Protein AF-A0A958CYT3-F1 (afdb_monomer_lite)

Sequence (75 aa):
MYPENWDVVQLFVRLQTQWKISPMGQRVGLEYPSIQPVAQLLGMTLTPELFADLQLMEICTINECVKNGNRRSQL

Foldseek 3Di:
DPPVLVLLVVLLVVQPVQFDADPVRAGDFGDPVVSCVSCVVVVHDDDPVSVVSNVVVRVVVNVVSVVVVVVVVVD

Structure (mmCIF, N/CA/C/O backbone):
data_AF-A0A958CYT3-F1
#
_entry.id   AF-A0A958CYT3-F1
#
loop_
_atom_site.group_PDB
_atom_site.id
_atom_site.type_symbol
_atom_site.label_atom_id
_atom_site.label_alt_id
_atom_site.label_comp_id
_atom_site.label_asym_id
_atom_site.label_entity_id
_atom_site.label_seq_id
_atom_site.pdbx_PDB_ins_code
_atom_site.Cartn_x
_atom_site.Cartn_y
_atom_site.Cartn_z
_atom_site.occupancy
_atom_site.B_iso_or_equiv
_atom_site.auth_seq_id
_atom_site.auth_comp_id
_atom_site.auth_asym_id
_atom_site.auth_atom_id
_atom_site.pdbx_PDB_model_num
ATOM 1 N N . MET A 1 1 ? -0.387 -15.368 15.367 1.00 47.97 1 MET A N 1
ATOM 2 C CA . MET A 1 1 ? -0.672 -14.299 14.389 1.00 47.97 1 MET A CA 1
ATOM 3 C C . MET A 1 1 ? -1.767 -13.461 15.018 1.00 47.97 1 MET A C 1
ATOM 5 O O . MET A 1 1 ? -2.805 -14.032 15.329 1.00 47.97 1 MET A O 1
ATOM 9 N N . TYR A 1 2 ? -1.494 -12.204 15.365 1.00 53.59 2 TYR A N 1
ATOM 10 C CA . TYR A 1 2 ? -2.513 -11.341 15.966 1.00 53.59 2 TYR A CA 1
ATOM 11 C C . TYR A 1 2 ? -3.625 -11.074 14.927 1.00 53.59 2 TYR A C 1
ATOM 13 O O . TYR A 1 2 ? -3.289 -10.897 13.754 1.00 53.59 2 TYR A O 1
ATOM 21 N N . PRO A 1 3 ? -4.921 -11.092 15.302 1.00 61.16 3 PRO A N 1
ATOM 22 C CA . PRO A 1 3 ? -6.038 -10.916 14.361 1.00 61.16 3 PRO A CA 1
ATOM 23 C C . PRO A 1 3 ? -5.979 -9.606 13.563 1.00 61.16 3 PRO A C 1
ATOM 25 O O . PRO A 1 3 ? -6.362 -9.568 12.402 1.00 61.16 3 PRO A O 1
ATOM 28 N N . GLU A 1 4 ? -5.436 -8.558 14.172 1.00 59.19 4 GLU A N 1
ATOM 29 C CA . GLU A 1 4 ? -5.254 -7.211 13.619 1.00 59.19 4 GLU A CA 1
ATOM 30 C C . GLU A 1 4 ? -4.268 -7.153 12.435 1.00 59.19 4 GLU A C 1
ATOM 32 O O . GLU A 1 4 ? -4.479 -6.400 11.489 1.00 59.19 4 GLU A O 1
ATOM 37 N N . ASN A 1 5 ? -3.271 -8.045 12.375 1.00 68.44 5 ASN A N 1
ATOM 38 C CA . ASN A 1 5 ? -2.394 -8.159 11.201 1.00 68.44 5 ASN A CA 1
ATOM 39 C C . ASN A 1 5 ? -3.085 -8.824 9.997 1.00 68.44 5 ASN A C 1
ATOM 41 O O . ASN A 1 5 ? -2.497 -8.897 8.917 1.00 68.44 5 ASN A O 1
ATOM 45 N N . TRP A 1 6 ? -4.292 -9.372 10.154 1.00 87.31 6 TRP A N 1
ATOM 46 C CA . TRP A 1 6 ? -4.963 -10.072 9.061 1.00 87.31 6 TRP A CA 1
ATOM 47 C C . TRP A 1 6 ? -5.579 -9.111 8.041 1.00 87.31 6 TRP A C 1
ATOM 49 O O . TRP A 1 6 ? -5.611 -9.428 6.851 1.00 87.31 6 TRP A O 1
ATOM 59 N N . ASP A 1 7 ? -5.997 -7.921 8.469 1.00 92.06 7 ASP A N 1
ATOM 60 C CA . ASP A 1 7 ? -6.628 -6.936 7.586 1.00 92.06 7 ASP A CA 1
ATOM 61 C C . ASP A 1 7 ? -5.645 -6.405 6.544 1.00 92.06 7 ASP A C 1
ATOM 63 O O . ASP A 1 7 ? -5.949 -6.398 5.347 1.00 92.06 7 ASP A O 1
ATOM 67 N N . VAL A 1 8 ? -4.420 -6.072 6.967 1.00 94.94 8 VAL A N 1
ATOM 68 C CA . VAL A 1 8 ? -3.367 -5.646 6.039 1.00 94.94 8 VAL A CA 1
ATOM 69 C C . VAL A 1 8 ? -3.021 -6.757 5.043 1.00 94.94 8 VAL A C 1
ATOM 71 O O . VAL A 1 8 ? -2.897 -6.491 3.848 1.00 94.94 8 VAL A O 1
ATOM 74 N N . VAL A 1 9 ? -2.945 -8.018 5.492 1.00 94.38 9 VAL A N 1
ATOM 75 C CA . VAL A 1 9 ? -2.683 -9.181 4.624 1.00 94.38 9 VAL A CA 1
ATOM 76 C C . VAL A 1 9 ? -3.793 -9.358 3.592 1.00 94.38 9 VAL A C 1
ATOM 78 O O . VAL A 1 9 ? -3.507 -9.537 2.405 1.00 94.38 9 VAL A O 1
ATOM 81 N N . GLN A 1 10 ? -5.055 -9.277 4.011 1.00 94.94 10 GLN A N 1
ATOM 82 C CA . GLN A 1 10 ? -6.195 -9.377 3.104 1.00 94.94 10 GLN A CA 1
ATOM 83 C C . GLN A 1 10 ? -6.184 -8.260 2.059 1.00 94.94 10 GLN A C 1
ATOM 85 O O . GLN A 1 10 ? -6.296 -8.548 0.863 1.00 94.94 10 GLN A O 1
ATOM 90 N N . LEU A 1 11 ? -6.003 -7.009 2.492 1.00 95.75 11 LEU A N 1
ATOM 91 C CA . LEU A 1 11 ? -5.931 -5.852 1.603 1.00 95.75 11 LEU A CA 1
ATOM 92 C C . LEU A 1 11 ? -4.788 -6.004 0.589 1.00 95.75 11 LEU A C 1
ATOM 94 O O . LEU A 1 11 ? -5.003 -5.872 -0.617 1.00 95.75 11 LEU A O 1
ATOM 98 N N . PHE A 1 12 ? -3.594 -6.369 1.054 1.00 96.19 12 PHE A N 1
ATOM 99 C CA . PHE A 1 12 ? -2.415 -6.553 0.209 1.00 96.19 12 PHE A CA 1
ATOM 100 C C . PHE A 1 12 ? -2.596 -7.649 -0.844 1.00 96.19 12 PHE A C 1
ATOM 102 O O . PHE A 1 12 ? -2.284 -7.438 -2.017 1.00 96.19 12 PHE A O 1
ATOM 109 N N . VAL A 1 13 ? -3.158 -8.804 -0.467 1.00 95.38 13 VAL A N 1
ATOM 110 C CA . VAL A 1 13 ? -3.438 -9.887 -1.423 1.00 95.38 13 VAL A CA 1
ATOM 111 C C . VAL A 1 13 ? -4.468 -9.450 -2.466 1.00 95.38 13 VAL A C 1
ATOM 113 O O . VAL A 1 13 ? -4.360 -9.834 -3.631 1.00 95.38 13 VAL A O 1
ATOM 116 N N . ARG A 1 14 ? -5.448 -8.608 -2.111 1.00 96.38 14 ARG A N 1
ATOM 117 C CA . ARG A 1 14 ? -6.419 -8.095 -3.096 1.00 96.38 14 ARG A CA 1
ATOM 118 C C . ARG A 1 14 ? -5.821 -7.067 -4.048 1.00 96.38 14 ARG A C 1
ATOM 120 O O . ARG A 1 14 ? -6.268 -6.979 -5.188 1.00 96.38 14 ARG A O 1
ATOM 127 N N . LEU A 1 15 ? -4.760 -6.383 -3.637 1.00 96.69 15 LEU A N 1
ATOM 128 C CA . LEU A 1 15 ? -3.988 -5.472 -4.480 1.00 96.69 15 LEU A CA 1
ATOM 129 C C . LEU A 1 15 ? -2.956 -6.184 -5.376 1.00 96.69 15 LEU A C 1
ATOM 131 O O . LEU A 1 15 ? -2.206 -5.517 -6.083 1.00 96.69 15 LEU A O 1
ATOM 135 N N . GLN A 1 16 ? -2.927 -7.524 -5.425 1.00 92.62 16 GLN A N 1
ATOM 136 C CA . GLN A 1 16 ? -1.938 -8.285 -6.208 1.00 92.62 16 GLN A CA 1
ATOM 137 C C . GLN A 1 16 ? -1.868 -7.920 -7.704 1.00 92.62 16 GLN A C 1
ATOM 139 O O . GLN A 1 16 ? -0.819 -8.094 -8.322 1.00 92.62 16 GLN A O 1
ATOM 144 N N . THR A 1 17 ? -2.959 -7.420 -8.295 1.00 91.50 17 THR A N 1
ATOM 145 C CA . THR A 1 17 ? -3.004 -6.984 -9.703 1.00 91.50 17 THR A CA 1
ATOM 146 C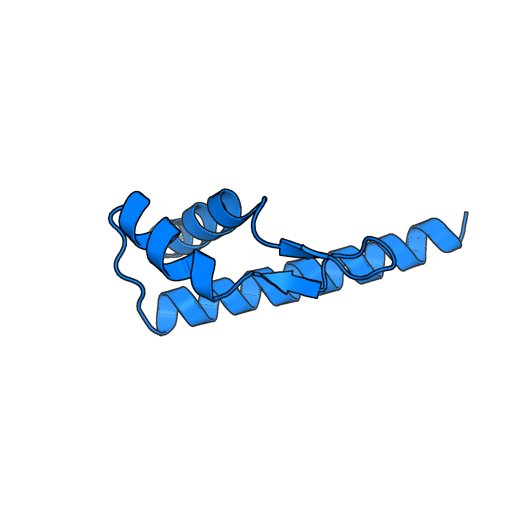 C . THR A 1 17 ? -2.770 -5.482 -9.874 1.00 91.50 17 THR A C 1
ATOM 148 O O . THR A 1 17 ? -2.690 -5.009 -11.000 1.00 91.50 17 THR A O 1
ATOM 151 N N . GLN A 1 18 ? -2.689 -4.729 -8.776 1.00 96.25 18 GLN A N 1
ATOM 152 C CA . GLN A 1 18 ? -2.608 -3.267 -8.743 1.00 96.25 18 GLN A CA 1
ATOM 153 C C . GLN A 1 18 ? -1.166 -2.810 -8.487 1.00 96.25 18 GLN A C 1
ATOM 155 O O . GLN A 1 18 ? -0.909 -1.958 -7.640 1.00 96.25 18 GLN A O 1
ATOM 160 N N . TRP A 1 1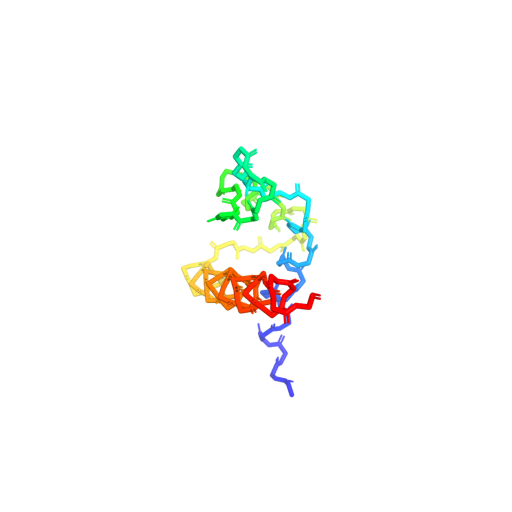9 ? -0.212 -3.423 -9.190 1.00 95.56 19 TRP A N 1
ATOM 161 C CA . TRP A 1 19 ? 1.205 -3.077 -9.106 1.00 95.56 19 TRP A CA 1
ATOM 162 C C . TRP A 1 19 ? 1.640 -2.276 -10.326 1.00 95.56 19 TRP A C 1
ATOM 164 O O . TRP A 1 19 ? 1.400 -2.679 -11.464 1.00 95.56 19 TRP A O 1
ATOM 174 N N . LYS A 1 20 ? 2.387 -1.204 -10.078 1.00 94.50 20 LYS A N 1
ATOM 175 C CA . LYS A 1 20 ? 3.224 -0.547 -11.075 1.00 94.50 20 LYS A CA 1
ATOM 176 C C . LYS A 1 20 ? 4.326 -1.497 -11.499 1.00 94.50 20 LYS A C 1
ATOM 178 O O . LYS A 1 20 ? 5.074 -2.019 -10.663 1.00 94.50 20 LYS A O 1
ATOM 183 N N . ILE A 1 21 ? 4.444 -1.681 -12.806 1.00 93.00 21 ILE A N 1
ATOM 184 C CA . ILE A 1 21 ? 5.477 -2.500 -13.428 1.00 93.00 21 ILE A CA 1
ATOM 185 C C . ILE A 1 21 ? 6.432 -1.576 -14.187 1.00 93.00 21 ILE A C 1
ATOM 187 O O . ILE A 1 21 ? 5.997 -0.710 -14.944 1.00 93.00 21 ILE A O 1
ATOM 191 N N . SER A 1 22 ? 7.737 -1.735 -13.967 1.00 90.06 22 SER A N 1
ATOM 192 C CA . SER A 1 22 ? 8.769 -1.012 -14.711 1.00 90.06 22 SER A CA 1
ATOM 193 C C . SER A 1 22 ? 8.813 -1.470 -16.174 1.00 90.06 22 SER A C 1
ATOM 195 O O . SER A 1 22 ? 8.371 -2.578 -16.486 1.00 90.06 22 SER A O 1
ATOM 197 N N . PRO A 1 23 ? 9.438 -0.698 -17.082 1.00 88.38 23 PRO A N 1
ATOM 198 C CA . PRO A 1 23 ? 9.673 -1.145 -18.458 1.00 88.38 23 PRO A CA 1
ATOM 199 C C . PRO A 1 23 ? 10.429 -2.481 -18.566 1.00 88.38 23 PRO A C 1
ATOM 201 O O . PRO A 1 23 ? 10.316 -3.169 -19.573 1.00 88.38 23 PRO A O 1
ATOM 204 N N . MET A 1 24 ? 11.176 -2.869 -17.525 1.00 86.12 24 MET A N 1
ATOM 205 C CA . MET A 1 24 ? 11.895 -4.147 -17.447 1.00 86.12 24 MET A CA 1
ATOM 206 C C . MET A 1 24 ? 11.077 -5.275 -16.788 1.00 86.12 24 MET A C 1
ATOM 208 O O . MET A 1 24 ? 11.626 -6.320 -16.450 1.00 86.12 24 MET A O 1
ATOM 212 N N . GLY A 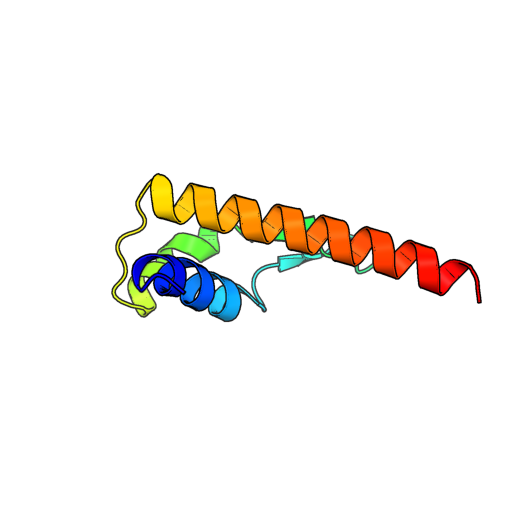1 25 ? 9.771 -5.080 -16.574 1.00 85.38 25 GLY A N 1
ATOM 213 C CA . GLY A 1 25 ? 8.865 -6.106 -16.047 1.00 85.38 25 GLY A CA 1
ATOM 214 C C . GLY A 1 25 ? 8.919 -6.303 -14.528 1.00 85.38 25 GLY A C 1
ATOM 215 O O . GLY A 1 25 ? 8.317 -7.242 -14.009 1.00 85.38 25 GLY A O 1
ATOM 216 N N . GLN A 1 26 ? 9.625 -5.439 -13.793 1.00 88.06 26 GLN A N 1
ATOM 217 C CA . GLN A 1 26 ? 9.761 -5.549 -12.339 1.00 88.06 26 GLN A CA 1
ATOM 218 C C . GLN A 1 26 ? 8.669 -4.760 -11.618 1.00 88.06 26 GLN A C 1
ATOM 220 O O . GLN A 1 26 ? 8.305 -3.664 -12.035 1.00 88.06 26 GLN A O 1
ATOM 225 N N . ARG A 1 27 ? 8.180 -5.285 -10.494 1.00 91.19 27 ARG A N 1
ATOM 226 C CA . ARG A 1 27 ? 7.281 -4.552 -9.594 1.00 91.19 27 ARG A CA 1
ATOM 227 C C . ARG A 1 27 ? 8.043 -3.417 -8.913 1.00 91.19 27 ARG A C 1
ATOM 229 O O . ARG A 1 27 ? 9.073 -3.678 -8.297 1.00 91.19 27 ARG A O 1
ATOM 236 N N . VAL A 1 28 ? 7.531 -2.191 -9.014 1.00 92.44 28 VAL A N 1
ATOM 237 C CA . VAL A 1 28 ? 8.157 -0.998 -8.405 1.00 92.44 28 VAL A CA 1
ATOM 238 C C . VAL A 1 28 ? 7.330 -0.374 -7.284 1.00 92.44 28 VAL A C 1
ATOM 240 O O . VAL A 1 28 ? 7.866 0.414 -6.516 1.00 92.44 28 VAL A O 1
ATOM 243 N N . GLY A 1 29 ? 6.051 -0.733 -7.175 1.00 94.31 29 GLY A N 1
ATOM 244 C CA . GLY A 1 29 ? 5.164 -0.285 -6.103 1.00 94.31 29 GLY A CA 1
ATOM 245 C C . GLY A 1 29 ? 3.698 -0.564 -6.411 1.00 94.31 29 GLY A C 1
ATOM 246 O O . GLY A 1 29 ? 3.357 -0.965 -7.524 1.00 94.31 29 GLY A O 1
ATOM 247 N N . LEU A 1 30 ? 2.831 -0.353 -5.434 1.00 96.56 30 LEU A N 1
ATOM 248 C CA . LEU A 1 30 ? 1.384 -0.408 -5.551 1.00 96.56 30 LEU A CA 1
ATOM 249 C C . LEU A 1 30 ? 0.838 0.868 -6.201 1.00 96.56 30 LEU A C 1
ATOM 251 O O . LEU A 1 30 ? 1.382 1.968 -6.074 1.00 96.56 30 LEU A O 1
ATOM 255 N N . GLU A 1 31 ? -0.291 0.730 -6.883 1.00 96.06 31 GLU A N 1
ATOM 256 C CA . GLU A 1 31 ? -1.093 1.864 -7.330 1.00 96.06 31 GLU A CA 1
ATOM 257 C C . GLU A 1 31 ? -1.884 2.430 -6.151 1.00 96.06 31 GLU A C 1
ATOM 259 O O . GLU A 1 31 ? -2.949 1.928 -5.795 1.00 96.06 31 GLU A O 1
ATOM 264 N N . TYR A 1 32 ? -1.362 3.491 -5.531 1.00 95.69 32 TYR A N 1
ATOM 265 C CA . TYR A 1 32 ? -1.966 4.075 -4.329 1.00 95.69 32 TYR A CA 1
ATOM 266 C C . TYR A 1 32 ? -3.430 4.517 -4.515 1.00 95.69 32 TYR A C 1
ATOM 268 O O . TYR A 1 32 ? -4.230 4.265 -3.612 1.00 95.69 32 TYR A O 1
ATOM 276 N N . PRO A 1 33 ? -3.844 5.074 -5.676 1.00 96.31 33 PRO A N 1
ATOM 277 C CA . PRO A 1 33 ? -5.255 5.370 -5.935 1.00 96.31 33 PRO A CA 1
ATOM 278 C C . PRO A 1 33 ? -6.179 4.144 -5.873 1.00 96.31 33 PRO A C 1
ATOM 280 O O . PRO A 1 33 ? -7.361 4.292 -5.573 1.00 96.31 33 PRO A O 1
ATOM 283 N N . SER A 1 34 ? -5.659 2.936 -6.117 1.00 95.88 34 SER A N 1
ATOM 284 C CA . SER A 1 34 ? -6.431 1.689 -6.059 1.00 95.88 34 SER A CA 1
ATOM 285 C C . SER A 1 34 ? -6.611 1.155 -4.632 1.00 95.88 34 SER A C 1
ATOM 287 O O . SER A 1 34 ? -7.473 0.306 -4.412 1.00 95.88 34 SER A O 1
ATOM 289 N N . ILE A 1 35 ? -5.850 1.644 -3.645 1.00 96.69 35 ILE A N 1
ATOM 290 C CA . ILE A 1 35 ? -5.877 1.125 -2.266 1.00 96.69 35 ILE A CA 1
ATOM 291 C C . ILE A 1 35 ? -7.225 1.405 -1.598 1.00 96.69 35 ILE A C 1
ATOM 293 O O . ILE A 1 35 ? -7.850 0.493 -1.058 1.00 96.69 35 ILE A O 1
ATOM 297 N N . GLN A 1 36 ? -7.698 2.651 -1.655 1.00 96.44 36 GLN A N 1
ATOM 298 C CA . GLN A 1 36 ? -8.927 3.042 -0.965 1.00 96.44 36 GLN A CA 1
ATOM 299 C C . GLN A 1 36 ? -10.191 2.363 -1.527 1.00 96.44 36 GLN A C 1
ATOM 301 O O . GLN A 1 36 ? -10.973 1.857 -0.720 1.00 96.44 36 GLN A O 1
ATOM 306 N N . PRO A 1 37 ? -10.394 2.255 -2.855 1.00 96.81 37 PRO A N 1
ATOM 307 C CA . PRO A 1 37 ? -11.501 1.476 -3.411 1.00 96.81 37 PRO A CA 1
ATOM 308 C C . PRO A 1 37 ? -11.479 0.003 -2.985 1.00 96.81 37 PRO A C 1
ATOM 310 O O . PRO A 1 37 ? -12.521 -0.559 -2.659 1.00 96.81 37 PRO A O 1
ATOM 313 N N . VAL A 1 38 ? -10.302 -0.631 -2.939 1.00 97.12 38 VAL A N 1
ATOM 314 C CA . VAL A 1 38 ? -10.189 -2.036 -2.514 1.00 97.12 38 VAL A CA 1
ATOM 315 C C . VAL A 1 38 ? -10.479 -2.190 -1.020 1.00 97.12 38 VAL A C 1
ATOM 317 O O . VAL A 1 38 ? -11.196 -3.115 -0.645 1.00 97.12 38 VAL A O 1
ATOM 320 N N . ALA A 1 39 ? -10.004 -1.272 -0.173 1.00 96.50 39 ALA A N 1
ATOM 321 C CA . ALA A 1 39 ? -10.347 -1.263 1.250 1.00 96.50 39 ALA A CA 1
ATOM 322 C C . ALA A 1 39 ? -11.866 -1.126 1.463 1.00 96.50 39 ALA A C 1
ATOM 324 O O . ALA A 1 39 ? -12.454 -1.898 2.218 1.00 96.50 39 ALA A O 1
ATOM 325 N N . GLN A 1 40 ? -12.525 -0.227 0.723 1.00 96.56 40 GLN A N 1
ATOM 326 C CA . GLN A 1 40 ? -13.983 -0.065 0.768 1.00 96.56 40 GLN A CA 1
ATOM 327 C C . GLN A 1 40 ? -14.731 -1.334 0.339 1.00 96.56 40 GLN A C 1
ATOM 329 O O . GLN A 1 40 ? -15.693 -1.722 0.999 1.00 96.56 40 GLN A O 1
ATOM 334 N N . LEU A 1 41 ? -14.278 -2.015 -0.721 1.00 96.38 41 LEU A N 1
ATOM 335 C CA . LEU A 1 41 ? -14.863 -3.289 -1.165 1.00 96.38 41 LEU A CA 1
ATOM 336 C C . LEU A 1 41 ? -14.746 -4.400 -0.111 1.00 96.38 41 LEU A C 1
ATOM 338 O O . LEU A 1 41 ? -15.582 -5.300 -0.079 1.00 96.38 41 LEU A O 1
ATOM 342 N N . LEU A 1 42 ? -13.727 -4.338 0.747 1.00 94.81 42 LEU A N 1
ATOM 343 C CA . LEU A 1 42 ? -13.533 -5.259 1.868 1.00 94.81 42 LEU A CA 1
ATOM 344 C C . LEU A 1 42 ? -14.284 -4.831 3.14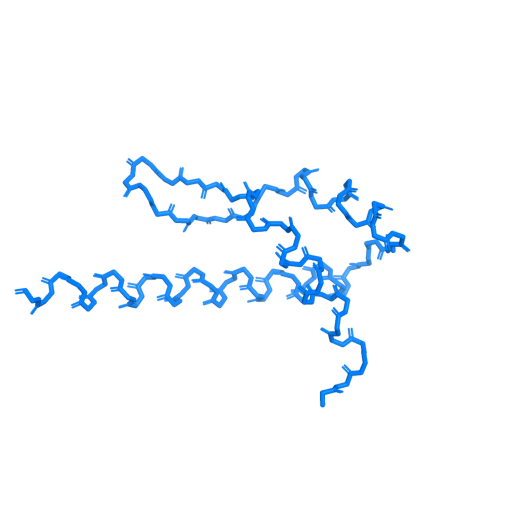0 1.00 94.81 42 LEU A C 1
ATOM 346 O O . LEU A 1 42 ? -14.203 -5.526 4.148 1.00 94.81 42 LEU A O 1
ATOM 350 N N . GLY A 1 43 ? -15.003 -3.703 3.114 1.00 95.62 43 GLY A N 1
ATOM 351 C CA . GLY A 1 43 ? -15.649 -3.139 4.301 1.00 95.62 43 GLY A CA 1
ATOM 352 C C . GLY A 1 43 ? -14.656 -2.595 5.333 1.00 95.62 43 GLY A C 1
ATOM 353 O O . GLY A 1 43 ? -14.996 -2.483 6.508 1.00 95.62 43 GLY A O 1
ATOM 354 N N . MET A 1 44 ? -13.429 -2.277 4.910 1.00 94.75 44 MET A N 1
ATOM 355 C CA . MET A 1 44 ? -12.354 -1.782 5.766 1.00 94.75 44 MET A CA 1
ATOM 356 C C . MET A 1 44 ? -12.270 -0.256 5.720 1.00 94.75 44 MET A C 1
ATOM 358 O O . MET A 1 44 ? -12.390 0.369 4.662 1.00 94.75 44 MET A O 1
ATOM 362 N N . THR A 1 45 ? -11.973 0.347 6.869 1.00 94.62 45 THR A N 1
ATOM 363 C CA . THR A 1 45 ? -11.581 1.757 6.951 1.00 94.62 45 THR A CA 1
ATOM 364 C C . THR A 1 45 ? -10.073 1.856 6.768 1.00 94.62 45 THR A C 1
ATOM 366 O O . THR A 1 45 ? -9.317 1.246 7.519 1.00 94.62 45 THR A O 1
ATOM 369 N N . LEU A 1 46 ? -9.623 2.640 5.787 1.00 94.94 46 LEU A N 1
ATOM 370 C CA . LEU A 1 46 ? -8.197 2.888 5.587 1.00 94.94 46 LEU A CA 1
ATOM 371 C C . LEU A 1 46 ? -7.685 3.860 6.659 1.00 94.94 46 LEU A C 1
ATOM 373 O O . LEU A 1 46 ? -7.886 5.069 6.542 1.00 94.94 46 LEU A O 1
ATOM 377 N N . THR A 1 47 ? -7.056 3.330 7.707 1.00 95.50 47 THR A N 1
ATOM 378 C CA . THR A 1 47 ? -6.407 4.130 8.756 1.00 95.50 47 THR A CA 1
ATOM 379 C C . THR A 1 47 ? -4.931 4.381 8.426 1.00 95.50 47 THR A C 1
ATOM 381 O O . THR A 1 47 ? -4.358 3.658 7.603 1.00 95.50 47 THR A O 1
ATOM 384 N N . PRO A 1 48 ? -4.285 5.383 9.052 1.00 95.69 48 PRO A N 1
ATOM 385 C CA . PRO A 1 48 ? -2.847 5.600 8.905 1.00 95.69 48 PRO A CA 1
ATOM 386 C C . PRO A 1 48 ? -2.006 4.365 9.257 1.00 95.69 48 PRO A C 1
ATOM 388 O O . PRO A 1 48 ? -1.024 4.085 8.576 1.00 9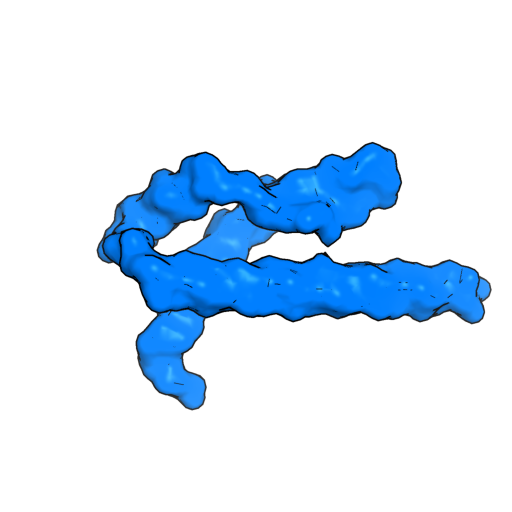5.69 48 PRO A O 1
ATOM 391 N N . GLU A 1 49 ? -2.408 3.603 10.273 1.00 94.56 49 GLU A N 1
ATOM 392 C CA . GLU A 1 49 ? -1.717 2.394 10.733 1.00 94.56 49 GLU A CA 1
ATOM 393 C C . GLU A 1 49 ? -1.827 1.271 9.697 1.00 94.56 49 GLU A C 1
ATOM 395 O O . GLU A 1 49 ? -0.811 0.730 9.268 1.00 94.56 49 GLU A O 1
ATOM 400 N N . LEU A 1 50 ? -3.043 0.994 9.207 1.00 94.12 50 LEU A N 1
ATOM 401 C CA . LEU A 1 50 ? -3.269 0.003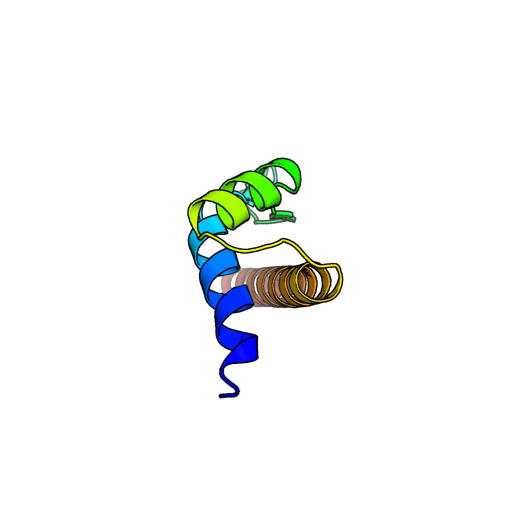 8.150 1.00 94.12 50 LEU A CA 1
ATOM 402 C C . LEU A 1 50 ? -2.497 0.362 6.873 1.00 94.12 50 LEU A C 1
ATOM 404 O O . LEU A 1 50 ? -1.957 -0.510 6.189 1.00 94.12 50 LEU A O 1
ATOM 408 N N . PHE A 1 51 ? -2.438 1.653 6.546 1.00 95.88 51 PHE A N 1
ATOM 409 C CA . PHE A 1 51 ? -1.677 2.137 5.404 1.00 95.88 51 PHE A CA 1
ATOM 410 C C . PHE A 1 51 ? -0.163 1.963 5.602 1.00 95.88 51 PHE A C 1
ATOM 412 O O . PHE A 1 51 ? 0.516 1.502 4.686 1.00 95.88 51 PHE A O 1
ATOM 419 N N . ALA A 1 52 ? 0.365 2.266 6.790 1.00 95.69 52 ALA A N 1
ATOM 420 C CA . ALA A 1 52 ? 1.776 2.062 7.112 1.00 95.69 52 ALA A CA 1
ATOM 421 C C . ALA A 1 52 ? 2.173 0.575 7.057 1.00 95.69 52 ALA A C 1
ATOM 423 O O . ALA A 1 52 ? 3.200 0.229 6.468 1.00 95.69 52 ALA A O 1
ATOM 424 N N . ASP A 1 53 ? 1.333 -0.318 7.585 1.00 95.44 53 ASP A N 1
ATOM 425 C CA . ASP A 1 53 ? 1.553 -1.765 7.505 1.00 95.44 53 ASP A CA 1
ATOM 426 C C . ASP A 1 53 ? 1.539 -2.264 6.050 1.00 95.44 53 ASP A C 1
ATOM 428 O O . ASP A 1 53 ? 2.330 -3.133 5.662 1.00 95.44 53 ASP A O 1
ATOM 432 N N . LEU A 1 54 ? 0.674 -1.689 5.208 1.00 96.12 54 LEU A N 1
ATOM 433 C CA . LEU A 1 54 ? 0.614 -2.010 3.784 1.00 96.12 54 LEU A CA 1
ATOM 434 C C . LEU A 1 54 ? 1.904 -1.589 3.061 1.00 96.12 54 LEU A C 1
ATOM 436 O O . LEU A 1 54 ? 2.435 -2.364 2.261 1.00 96.12 54 LEU A O 1
ATOM 440 N N . GLN A 1 55 ? 2.438 -0.404 3.374 1.00 96.00 55 GLN A N 1
ATOM 441 C CA . GLN A 1 55 ? 3.726 0.064 2.848 1.00 96.00 55 GLN A CA 1
ATOM 442 C C . GLN A 1 55 ? 4.886 -0.839 3.284 1.00 96.00 55 GLN A C 1
ATOM 444 O O . GLN A 1 55 ? 5.796 -1.112 2.498 1.00 96.00 55 GLN A O 1
ATOM 449 N N . LEU A 1 56 ? 4.849 -1.363 4.511 1.00 95.94 56 LEU A N 1
ATOM 450 C CA . LEU A 1 56 ? 5.861 -2.302 4.985 1.00 95.94 56 LEU A CA 1
ATOM 451 C C . LEU A 1 56 ? 5.856 -3.597 4.155 1.00 95.94 56 LEU A C 1
ATOM 453 O O . LEU A 1 56 ? 6.915 -4.053 3.716 1.00 95.94 56 LEU A O 1
ATOM 457 N N . MET A 1 57 ? 4.679 -4.154 3.855 1.00 95.12 57 MET A N 1
ATOM 458 C CA . MET A 1 57 ? 4.573 -5.327 2.977 1.00 95.12 57 MET A CA 1
ATOM 459 C C . MET A 1 57 ? 4.987 -5.048 1.528 1.00 95.12 57 MET A C 1
ATOM 461 O O . MET A 1 57 ? 5.616 -5.904 0.893 1.00 95.12 57 MET A O 1
ATOM 465 N N . GLU A 1 58 ? 4.677 -3.859 1.006 1.00 96.56 58 GLU A N 1
ATOM 466 C CA . GLU A 1 58 ? 5.147 -3.394 -0.302 1.00 96.56 58 GLU A CA 1
ATOM 467 C C . GLU A 1 58 ? 6.682 -3.413 -0.370 1.00 96.56 58 GLU A C 1
ATOM 469 O O . GLU A 1 58 ? 7.252 -4.072 -1.246 1.00 96.56 58 GLU A O 1
ATOM 474 N N . ILE A 1 59 ? 7.353 -2.769 0.590 1.00 95.69 59 ILE A N 1
ATOM 475 C CA . ILE A 1 59 ? 8.819 -2.689 0.653 1.00 95.69 59 ILE A CA 1
ATOM 476 C C . ILE A 1 59 ? 9.441 -4.082 0.790 1.00 95.69 59 ILE A C 1
ATOM 478 O O . ILE A 1 59 ? 10.385 -4.413 0.067 1.00 95.69 59 ILE A O 1
ATOM 482 N N . CYS A 1 60 ? 8.909 -4.928 1.678 1.00 94.75 60 CYS A N 1
ATOM 483 C CA . CYS A 1 60 ? 9.369 -6.310 1.822 1.00 94.75 60 CYS A CA 1
ATOM 484 C C . CYS A 1 60 ? 9.269 -7.080 0.498 1.00 94.75 60 CYS A C 1
ATOM 486 O O . CYS A 1 60 ? 10.216 -7.762 0.109 1.00 94.75 60 CYS A O 1
ATOM 488 N N . THR A 1 61 ? 8.161 -6.927 -0.229 1.00 94.38 61 THR A N 1
ATOM 489 C CA . THR A 1 61 ? 7.940 -7.611 -1.511 1.00 94.38 61 THR A CA 1
ATOM 490 C C . THR A 1 61 ? 8.909 -7.138 -2.588 1.00 94.38 61 THR A C 1
ATOM 492 O O . THR A 1 61 ? 9.499 -7.966 -3.281 1.00 94.38 61 THR A O 1
ATOM 495 N N . ILE A 1 62 ? 9.118 -5.825 -2.715 1.00 93.62 62 ILE A N 1
ATOM 496 C CA . ILE A 1 62 ? 10.080 -5.259 -3.672 1.00 93.62 62 ILE A CA 1
ATOM 497 C C . ILE A 1 62 ? 11.488 -5.776 -3.365 1.00 93.62 62 ILE A C 1
ATOM 499 O O . ILE A 1 62 ? 12.174 -6.263 -4.264 1.00 93.62 62 ILE A O 1
ATOM 503 N N . ASN A 1 63 ? 11.896 -5.752 -2.094 1.00 92.50 63 ASN A N 1
ATOM 504 C CA . ASN A 1 63 ? 13.204 -6.246 -1.669 1.00 92.50 63 ASN A CA 1
ATOM 505 C C . ASN A 1 63 ? 13.399 -7.732 -2.002 1.00 92.50 63 ASN A C 1
ATOM 507 O O . ASN A 1 63 ? 14.461 -8.118 -2.495 1.00 92.50 63 ASN A O 1
ATOM 511 N N . GLU A 1 64 ? 12.386 -8.572 -1.787 1.00 90.81 64 GLU A N 1
ATOM 512 C CA . GLU A 1 64 ? 12.451 -9.988 -2.163 1.00 90.81 64 GLU A CA 1
ATOM 513 C C . GLU A 1 64 ? 12.470 -10.198 -3.686 1.00 90.81 64 GLU A C 1
ATOM 515 O O . GLU A 1 64 ? 13.224 -11.038 -4.185 1.00 90.81 64 GLU A O 1
ATOM 520 N N . CYS A 1 65 ? 11.719 -9.407 -4.458 1.00 86.94 65 CYS A N 1
ATOM 521 C CA . CYS A 1 65 ? 11.785 -9.433 -5.921 1.00 86.94 65 CYS A CA 1
ATOM 522 C C . CYS A 1 65 ? 13.183 -9.061 -6.442 1.00 86.94 65 CYS A C 1
ATOM 524 O O . CYS A 1 65 ? 13.689 -9.732 -7.344 1.00 86.94 65 CYS A O 1
ATOM 526 N N . VAL A 1 66 ? 13.828 -8.047 -5.857 1.00 87.75 66 VAL A N 1
ATOM 527 C CA . VAL A 1 66 ? 15.199 -7.638 -6.205 1.00 87.75 66 VAL A CA 1
ATOM 528 C C . VAL A 1 66 ? 16.197 -8.753 -5.889 1.00 87.75 66 VAL A C 1
ATOM 530 O O . VAL A 1 66 ? 16.976 -9.147 -6.760 1.00 87.75 66 VAL A O 1
ATOM 533 N N . LYS A 1 67 ? 16.140 -9.332 -4.680 1.00 85.88 67 LYS A N 1
ATOM 534 C CA . LYS A 1 67 ? 16.997 -10.470 -4.296 1.00 85.88 67 LYS A CA 1
ATOM 535 C C . LYS A 1 67 ? 16.841 -11.650 -5.260 1.00 85.88 67 LYS A C 1
ATOM 537 O O . LYS A 1 67 ? 17.837 -12.252 -5.656 1.00 85.88 67 LYS A O 1
ATOM 542 N N . ASN A 1 68 ? 15.609 -11.974 -5.655 1.00 81.31 68 ASN A N 1
ATOM 543 C CA . ASN A 1 68 ? 15.328 -13.077 -6.575 1.00 81.31 68 ASN A CA 1
ATOM 544 C C . ASN A 1 68 ? 15.780 -12.794 -8.014 1.00 81.31 68 ASN A C 1
ATOM 546 O O . ASN A 1 68 ? 16.250 -13.714 -8.682 1.00 81.31 68 ASN A O 1
ATOM 550 N N . GLY A 1 69 ? 15.680 -11.546 -8.482 1.00 79.12 69 GLY A N 1
ATOM 551 C CA . GLY A 1 69 ? 16.252 -11.127 -9.764 1.00 79.12 69 GLY A CA 1
ATOM 552 C C . GLY A 1 69 ? 17.763 -11.357 -9.807 1.00 79.12 69 GLY A C 1
ATOM 553 O O . GLY A 1 69 ? 18.261 -11.988 -10.735 1.00 79.12 69 GLY A O 1
ATOM 554 N N . ASN A 1 70 ? 18.474 -10.964 -8.745 1.00 71.38 70 ASN A N 1
ATOM 555 C CA . ASN A 1 70 ? 19.926 -11.135 -8.650 1.00 71.38 70 ASN A CA 1
ATOM 556 C C . ASN A 1 70 ? 20.363 -12.608 -8.654 1.00 71.38 70 ASN A C 1
ATOM 558 O O . ASN A 1 70 ? 21.384 -12.930 -9.253 1.00 71.38 70 ASN A O 1
ATOM 562 N N . ARG A 1 71 ? 19.594 -13.513 -8.029 1.00 72.69 71 ARG A N 1
ATOM 563 C CA . ARG A 1 71 ? 19.894 -14.958 -8.050 1.00 72.69 71 ARG A CA 1
ATOM 564 C C . ARG A 1 71 ? 19.711 -15.587 -9.433 1.00 72.69 71 ARG A C 1
ATOM 566 O O . ARG A 1 71 ? 20.448 -16.501 -9.774 1.00 72.69 71 ARG A O 1
ATOM 573 N N . ARG A 1 72 ? 18.730 -15.127 -10.220 1.00 69.50 72 ARG A N 1
ATOM 574 C CA . ARG A 1 72 ? 18.454 -15.671 -11.565 1.00 69.50 72 ARG A CA 1
ATOM 575 C C . ARG A 1 72 ? 19.489 -15.254 -12.606 1.00 69.50 72 ARG A C 1
ATOM 577 O O . ARG A 1 72 ? 19.688 -15.996 -13.551 1.00 69.50 72 ARG A O 1
ATOM 584 N N . SER A 1 73 ? 20.155 -14.117 -12.420 1.00 64.38 73 SER A N 1
ATOM 585 C CA . SER A 1 73 ? 21.241 -13.664 -13.302 1.00 64.38 73 SER A CA 1
ATOM 586 C C . SER A 1 73 ? 22.584 -14.371 -13.055 1.00 64.38 73 SER A C 1
ATOM 588 O O . SER A 1 73 ? 23.551 -14.075 -13.750 1.00 64.38 73 SER A O 1
ATOM 590 N N . GLN A 1 74 ? 22.675 -15.244 -12.044 1.00 59.66 74 GLN A N 1
ATOM 591 C CA . GLN A 1 74 ? 23.893 -15.977 -11.660 1.00 59.66 74 GLN A CA 1
ATOM 592 C C . GLN A 1 74 ? 23.874 -17.464 -12.072 1.00 59.66 74 GLN A C 1
ATOM 594 O O . GLN A 1 74 ? 24.773 -18.208 -11.683 1.00 59.66 74 GLN A O 1
ATOM 599 N N . LEU A 1 75 ? 22.860 -17.893 -12.832 1.00 53.41 75 LEU A N 1
ATOM 600 C CA . LEU A 1 75 ? 22.714 -19.230 -13.422 1.00 53.41 75 LEU A CA 1
ATOM 601 C C . LEU A 1 75 ? 22.737 -19.117 -14.948 1.00 53.41 75 LEU A C 1
ATOM 603 O O . LEU A 1 75 ? 23.274 -20.049 -15.582 1.00 53.41 75 LEU A O 1
#

pLDDT: mean 88.88, std 12.1, range [47.97, 97.12]

Radius of gyration: 13.88 Å; chains: 1; bounding box: 40×25×34 Å

Secondary structure (DSSP, 8-state):
--TTHHHHHHHHHHGGG-EEE-TTS-EEEE-HHHHHHHHHHTT----HHHHHHHHHHHHHHHHHHHHHHHHHTT-